Protein AF-A0A1A7YWV6-F1 (afdb_monomer_lite)

Sequence (83 aa):
METDRMEVTNKPNVNVEVHVKSVSTAKLSEVRTQVEALLNRHSVVFRNTRWTEFDQEFLQRHVESIAIVDLDKVKSQRLDLTS

Radius of gyration: 16.56 Å; chains: 1; bounding box: 42×46×35 Å

Structure (mmCIF, N/CA/C/O backbone):
data_AF-A0A1A7YWV6-F1
#
_entry.id   AF-A0A1A7YWV6-F1
#
loop_
_atom_site.group_PDB
_atom_site.id
_atom_site.type_symbol
_atom_site.label_atom_id
_atom_site.label_alt_id
_atom_site.label_comp_id
_atom_site.label_asym_id
_atom_site.label_entity_id
_atom_site.label_seq_id
_atom_site.pdbx_PDB_ins_code
_atom_site.Cartn_x
_atom_site.Cartn_y
_atom_site.Cartn_z
_atom_site.occupancy
_atom_site.B_iso_or_equiv
_atom_site.auth_seq_id
_atom_site.auth_comp_id
_atom_site.auth_asym_id
_atom_site.auth_atom_id
_atom_site.pdbx_PDB_model_num
ATOM 1 N N . MET A 1 1 ? 15.041 38.101 -24.202 1.00 43.72 1 MET A N 1
ATOM 2 C CA . MET A 1 1 ? 13.814 37.334 -24.487 1.00 43.72 1 MET A CA 1
ATOM 3 C C . MET A 1 1 ? 14.162 35.873 -24.352 1.00 43.72 1 MET A C 1
ATOM 5 O O . MET A 1 1 ? 15.253 35.514 -24.775 1.00 43.72 1 MET A O 1
ATOM 9 N N . GLU A 1 2 ? 13.279 35.156 -23.659 1.00 53.34 2 GLU A N 1
ATOM 10 C CA . GLU A 1 2 ? 13.137 33.706 -23.468 1.00 53.34 2 GLU A CA 1
ATOM 11 C C . GLU A 1 2 ? 14.326 32.802 -23.851 1.00 53.34 2 GLU A C 1
ATOM 13 O O . GLU A 1 2 ? 14.834 32.802 -24.963 1.00 53.34 2 GLU A O 1
ATOM 18 N N . THR A 1 3 ? 14.727 31.840 -23.030 1.00 47.47 3 THR A N 1
ATOM 19 C CA . THR A 1 3 ? 13.820 30.787 -22.571 1.00 47.47 3 THR A CA 1
ATOM 20 C C . THR A 1 3 ? 14.427 30.159 -21.323 1.00 47.47 3 THR A C 1
ATOM 22 O O . THR A 1 3 ? 15.452 29.480 -21.403 1.00 47.47 3 THR A O 1
ATOM 25 N N . ASP A 1 4 ? 13.796 30.409 -20.175 1.00 46.56 4 ASP A N 1
ATOM 26 C CA . ASP A 1 4 ? 13.886 29.543 -19.004 1.00 46.56 4 ASP A CA 1
ATOM 27 C C . ASP A 1 4 ? 13.443 28.162 -19.486 1.00 46.56 4 ASP A C 1
ATOM 29 O O . ASP A 1 4 ? 12.262 27.899 -19.723 1.00 46.56 4 ASP A O 1
ATOM 33 N N . ARG A 1 5 ? 14.426 27.335 -19.841 1.00 57.41 5 ARG A N 1
ATOM 34 C CA . ARG A 1 5 ? 14.205 25.982 -20.324 1.00 57.41 5 ARG A CA 1
ATOM 35 C C . ARG A 1 5 ? 13.810 25.207 -19.081 1.00 57.41 5 ARG A C 1
ATOM 37 O O . ARG A 1 5 ? 14.661 24.596 -18.447 1.00 57.41 5 ARG A O 1
ATOM 44 N N . MET A 1 6 ? 12.537 25.328 -18.705 1.00 52.69 6 MET A N 1
ATOM 45 C CA . MET A 1 6 ? 11.909 24.516 -17.680 1.00 52.69 6 MET A CA 1
ATOM 46 C C . MET A 1 6 ? 12.215 23.075 -18.064 1.00 52.69 6 MET A C 1
ATOM 48 O O . MET A 1 6 ? 11.638 22.530 -19.008 1.00 52.69 6 MET A O 1
ATOM 52 N N . GLU A 1 7 ? 13.203 22.492 -17.393 1.00 50.59 7 GLU A N 1
ATOM 53 C CA . GLU A 1 7 ? 13.437 21.067 -17.404 1.00 50.59 7 GLU A CA 1
ATOM 54 C C . GLU A 1 7 ? 12.188 20.487 -16.757 1.00 50.59 7 GLU A C 1
ATOM 56 O O . GLU A 1 7 ? 12.072 20.372 -15.537 1.00 50.59 7 GLU A O 1
ATOM 61 N N . VAL A 1 8 ? 11.182 20.217 -17.590 1.00 50.62 8 VAL A N 1
ATOM 62 C CA . VAL A 1 8 ? 10.079 19.344 -17.241 1.00 50.62 8 VAL A CA 1
ATOM 63 C C . VAL A 1 8 ? 10.768 18.019 -16.989 1.00 50.62 8 VAL A C 1
ATOM 65 O O . VAL A 1 8 ? 10.996 17.239 -17.910 1.00 50.62 8 VAL A O 1
ATOM 68 N N . THR A 1 9 ? 11.198 17.817 -15.742 1.00 45.50 9 THR A N 1
ATOM 69 C CA . THR A 1 9 ? 11.560 16.517 -15.206 1.00 45.50 9 THR A CA 1
ATOM 70 C C . THR A 1 9 ? 10.366 15.654 -15.561 1.00 45.50 9 THR A C 1
ATOM 72 O O . THR A 1 9 ? 9.279 15.791 -14.996 1.00 45.50 9 THR A O 1
ATOM 75 N N . ASN A 1 10 ? 10.539 14.875 -16.623 1.00 52.00 10 ASN A N 1
ATOM 76 C CA . ASN A 1 10 ? 9.490 14.111 -17.257 1.00 52.00 10 ASN A CA 1
ATOM 77 C C . ASN A 1 10 ? 9.287 12.898 -16.353 1.00 52.00 10 ASN A C 1
ATOM 79 O O . ASN A 1 10 ? 9.703 11.794 -16.686 1.00 52.00 10 ASN A O 1
ATOM 83 N N . LYS A 1 11 ? 8.761 13.140 -15.143 1.00 55.44 11 LYS A N 1
ATOM 84 C CA . LYS A 1 11 ? 8.472 12.112 -14.154 1.00 55.44 11 LYS A CA 1
ATOM 85 C C . LYS A 1 11 ? 7.546 11.130 -14.855 1.00 55.44 11 LYS A C 1
ATOM 87 O O . LYS A 1 11 ? 6.454 11.531 -15.264 1.00 55.44 11 LYS A O 1
ATOM 92 N N . PRO A 1 12 ? 7.990 9.889 -15.079 1.00 60.97 12 PRO A N 1
ATOM 93 C CA . PRO A 1 12 ? 7.134 8.905 -15.703 1.00 60.97 12 PRO A CA 1
ATOM 94 C C . PRO A 1 12 ? 5.907 8.745 -14.813 1.00 60.97 12 PRO A C 1
ATOM 96 O O . PRO A 1 12 ? 6.020 8.552 -13.601 1.00 60.97 12 PRO A O 1
ATOM 99 N N . ASN A 1 13 ? 4.734 8.910 -15.415 1.00 65.94 13 ASN A N 1
ATOM 100 C CA . ASN A 1 13 ? 3.477 8.668 -14.732 1.00 65.94 13 ASN A CA 1
ATOM 101 C C . ASN A 1 13 ? 3.356 7.153 -14.590 1.00 65.94 13 ASN A C 1
ATOM 103 O O . ASN A 1 13 ? 3.102 6.471 -15.575 1.00 65.94 13 ASN A O 1
ATOM 107 N N . VAL A 1 14 ? 3.632 6.643 -13.392 1.00 73.19 14 VAL A N 1
ATOM 108 C CA . VAL A 1 14 ? 3.535 5.216 -13.086 1.00 73.19 14 VAL A CA 1
ATOM 109 C C . VAL A 1 14 ? 2.228 4.968 -12.359 1.00 73.19 14 VAL A C 1
ATOM 111 O O . VAL A 1 14 ? 1.982 5.531 -11.292 1.00 73.19 14 VAL A O 1
ATOM 114 N N . ASN A 1 15 ? 1.406 4.088 -12.909 1.00 79.12 15 ASN A N 1
ATOM 115 C CA . ASN A 1 15 ? 0.243 3.559 -12.220 1.00 79.12 15 ASN A CA 1
ATOM 116 C C . ASN A 1 15 ? 0.692 2.409 -11.322 1.00 79.12 15 ASN A C 1
ATOM 118 O O . ASN A 1 15 ? 1.354 1.455 -11.747 1.00 79.12 15 ASN A O 1
ATOM 122 N N . VAL A 1 16 ? 0.320 2.534 -10.056 1.00 82.81 16 VAL A N 1
ATOM 123 C CA . VAL A 1 16 ? 0.652 1.592 -8.997 1.00 82.81 16 VAL A CA 1
ATOM 124 C C . VAL A 1 16 ? -0.655 1.100 -8.409 1.00 82.81 16 VAL A C 1
ATOM 126 O O . VAL A 1 16 ? -1.485 1.891 -7.963 1.00 82.81 16 VAL A O 1
ATOM 129 N N . GLU A 1 17 ? -0.832 -0.210 -8.421 1.00 88.69 17 GLU A N 1
ATOM 130 C CA . GLU A 1 17 ? -1.930 -0.877 -7.749 1.00 88.69 17 GLU A CA 1
ATOM 131 C C . GLU A 1 17 ? -1.495 -1.228 -6.326 1.00 88.69 17 GLU A C 1
ATOM 133 O O . GLU A 1 17 ? -0.441 -1.828 -6.104 1.00 88.69 17 GLU A O 1
ATOM 138 N N . VAL A 1 18 ? -2.304 -0.828 -5.349 1.00 89.25 18 VAL A N 1
ATOM 139 C CA . VAL A 1 18 ? -2.049 -1.084 -3.931 1.00 89.25 18 VAL A CA 1
ATOM 140 C C . VAL A 1 18 ? -3.227 -1.866 -3.379 1.00 89.25 18 VAL A C 1
ATOM 142 O O . VAL A 1 18 ? -4.336 -1.344 -3.278 1.00 89.25 18 VAL A O 1
ATOM 145 N N . HIS A 1 19 ? -2.980 -3.114 -2.996 1.00 91.00 19 HIS A N 1
ATOM 146 C CA . HIS A 1 19 ? -3.970 -3.940 -2.330 1.00 91.00 19 HIS A CA 1
ATOM 147 C C . HIS A 1 19 ? -3.899 -3.694 -0.824 1.00 91.00 19 HIS A C 1
ATOM 149 O O . HIS A 1 19 ? -2.911 -4.030 -0.170 1.00 91.00 19 HIS A O 1
ATOM 155 N N . VAL A 1 20 ? -4.936 -3.070 -0.272 1.00 91.31 20 VAL A N 1
ATOM 156 C CA . VAL A 1 20 ? -5.051 -2.768 1.160 1.00 91.31 20 VAL A CA 1
ATOM 157 C C . VAL A 1 20 ? -5.769 -3.924 1.856 1.00 91.31 20 VAL A C 1
ATOM 159 O O . VAL A 1 20 ? -6.766 -4.432 1.351 1.00 91.31 20 VAL A O 1
ATOM 162 N N . LYS A 1 21 ? -5.286 -4.330 3.033 1.00 90.06 21 LYS A N 1
ATOM 163 C CA . LYS A 1 21 ? -5.910 -5.395 3.831 1.00 90.06 21 LYS A CA 1
ATOM 164 C C . LYS A 1 21 ? -7.316 -4.982 4.269 1.00 90.06 21 LYS A C 1
ATOM 166 O O . LYS A 1 21 ? -7.508 -3.857 4.723 1.00 90.06 21 LYS A O 1
ATOM 171 N N . SER A 1 22 ? -8.281 -5.902 4.242 1.00 85.75 22 SER A N 1
ATOM 172 C CA . SER A 1 22 ? -9.683 -5.600 4.594 1.00 85.75 22 SER A CA 1
ATOM 173 C C . SER A 1 22 ? -9.879 -5.121 6.039 1.00 85.75 22 SER A C 1
ATOM 175 O O . SER A 1 22 ? -10.830 -4.405 6.324 1.00 85.75 22 SER A O 1
ATOM 177 N N . VAL A 1 23 ? -8.974 -5.489 6.953 1.00 87.62 23 VAL A N 1
ATOM 178 C CA . VAL A 1 23 ? -8.984 -5.047 8.363 1.00 87.62 23 VAL A CA 1
ATOM 179 C C . VAL A 1 23 ? -8.310 -3.687 8.578 1.00 87.62 23 VAL A C 1
ATOM 181 O O . VAL A 1 23 ? -8.218 -3.204 9.705 1.00 87.62 23 VAL A O 1
ATOM 184 N N . SER A 1 24 ? -7.782 -3.079 7.517 1.00 86.62 24 SER A N 1
ATOM 185 C CA . SER A 1 24 ? -7.056 -1.822 7.607 1.00 86.62 24 SER A CA 1
ATOM 186 C C . SER A 1 24 ? -8.002 -0.659 7.897 1.00 86.62 24 SER A C 1
ATOM 188 O O . SER A 1 24 ? -8.936 -0.390 7.149 1.00 86.62 24 SER A O 1
ATOM 190 N N . THR A 1 25 ? -7.705 0.088 8.957 1.00 89.75 25 THR A N 1
ATOM 191 C CA . THR A 1 25 ? -8.362 1.361 9.293 1.00 89.75 25 THR A CA 1
ATOM 192 C C . THR A 1 25 ? -7.567 2.576 8.803 1.00 89.75 25 THR A C 1
ATOM 194 O O . THR A 1 25 ? -7.899 3.717 9.127 1.00 89.75 25 THR A O 1
ATOM 197 N N . ALA A 1 26 ? -6.497 2.345 8.033 1.00 88.38 26 ALA A N 1
ATOM 198 C CA . ALA A 1 26 ? -5.629 3.400 7.539 1.00 88.38 26 ALA A CA 1
ATOM 199 C C . ALA A 1 26 ? -6.322 4.242 6.462 1.00 88.38 26 ALA A C 1
ATOM 201 O O . ALA A 1 26 ? -7.027 3.735 5.589 1.00 88.38 26 ALA A O 1
ATOM 202 N N . LYS A 1 27 ? -6.072 5.552 6.491 1.00 90.50 27 LYS A N 1
ATOM 203 C CA . LYS A 1 27 ? -6.569 6.464 5.458 1.00 90.50 27 LYS A CA 1
ATOM 204 C C . LYS A 1 27 ? -5.824 6.218 4.148 1.00 90.50 27 LYS A C 1
ATOM 206 O O . LYS A 1 27 ? -4.603 6.102 4.144 1.00 90.50 27 LYS A O 1
ATOM 211 N N . LEU A 1 28 ? -6.537 6.267 3.024 1.00 87.06 28 LEU A N 1
ATOM 212 C CA . LEU A 1 28 ? -5.930 6.125 1.693 1.00 87.06 28 LEU A CA 1
ATOM 213 C C . LEU A 1 28 ? -4.830 7.167 1.424 1.00 87.06 28 LEU A C 1
ATOM 215 O O . LEU A 1 28 ? -3.829 6.846 0.800 1.00 87.06 28 LEU A O 1
ATOM 219 N N . SER A 1 29 ? -4.986 8.390 1.942 1.00 88.38 29 SER A N 1
ATOM 220 C CA . SER A 1 29 ? -3.964 9.450 1.877 1.00 88.38 29 SER A CA 1
ATOM 221 C C . SER A 1 29 ? -2.643 9.051 2.557 1.00 88.38 29 SER A C 1
ATOM 223 O O . SER A 1 29 ? -1.560 9.260 2.008 1.00 88.38 29 SER A O 1
ATOM 225 N N . GLU A 1 30 ? -2.734 8.420 3.730 1.00 88.88 30 GLU A N 1
ATOM 226 C CA . GLU A 1 30 ? -1.567 7.936 4.475 1.00 88.88 30 GLU A CA 1
ATOM 227 C C . GLU A 1 30 ? -0.910 6.774 3.732 1.00 88.88 30 GLU A C 1
ATOM 229 O O . GLU A 1 30 ? 0.295 6.794 3.500 1.00 88.88 30 GLU A O 1
ATOM 234 N N . VAL A 1 31 ? -1.715 5.806 3.274 1.00 88.44 31 VAL A N 1
ATOM 235 C CA . VAL A 1 31 ? -1.233 4.679 2.460 1.00 88.44 31 VAL A CA 1
ATOM 236 C C . VAL A 1 31 ? -0.499 5.187 1.226 1.00 88.44 31 VAL A C 1
ATOM 238 O O . VAL A 1 31 ? 0.625 4.767 0.973 1.00 88.44 31 VAL A O 1
ATOM 241 N N . ARG A 1 32 ? -1.082 6.144 0.503 1.00 87.81 32 ARG A N 1
ATOM 242 C CA . ARG A 1 32 ? -0.464 6.759 -0.670 1.00 87.81 32 ARG A CA 1
ATOM 243 C C . ARG A 1 32 ? 0.895 7.380 -0.331 1.00 87.81 32 ARG A C 1
ATOM 245 O O . ARG A 1 32 ? 1.868 7.095 -1.018 1.00 87.81 32 ARG A O 1
ATOM 252 N N . THR A 1 33 ? 0.978 8.156 0.747 1.00 89.44 33 THR A N 1
ATOM 253 C CA . THR A 1 33 ? 2.227 8.809 1.176 1.00 89.44 33 THR A CA 1
ATOM 254 C C . THR A 1 33 ? 3.319 7.783 1.502 1.00 89.44 33 THR A C 1
ATOM 256 O O . THR A 1 33 ? 4.469 7.945 1.098 1.00 89.44 33 THR A O 1
ATOM 259 N N . GLN A 1 34 ? 2.960 6.698 2.192 1.00 88.62 34 GLN A N 1
ATOM 260 C CA . GLN A 1 34 ? 3.891 5.622 2.551 1.00 88.62 34 GLN A CA 1
ATOM 261 C C . GLN A 1 34 ? 4.359 4.837 1.316 1.00 88.62 34 GLN A C 1
ATOM 263 O O . GLN A 1 34 ? 5.544 4.534 1.184 1.00 88.62 34 GLN A O 1
ATOM 268 N N . VAL A 1 35 ? 3.453 4.571 0.370 1.00 85.81 35 VAL A N 1
ATOM 269 C CA . VAL A 1 35 ? 3.769 3.927 -0.913 1.00 85.81 35 VAL A CA 1
ATOM 270 C C . VAL A 1 35 ? 4.686 4.815 -1.760 1.00 85.81 35 VAL A C 1
ATOM 272 O O . VAL A 1 35 ? 5.691 4.334 -2.275 1.00 85.81 35 VAL A O 1
ATOM 275 N N . GLU A 1 36 ? 4.406 6.116 -1.869 1.00 83.56 36 GLU A N 1
ATOM 276 C CA . GLU A 1 36 ? 5.272 7.067 -2.580 1.00 83.56 36 GLU A CA 1
ATOM 277 C C . GLU A 1 36 ? 6.676 7.122 -1.956 1.00 83.56 36 GLU A C 1
ATOM 279 O O . GLU A 1 36 ? 7.674 7.093 -2.677 1.00 83.56 36 GLU A O 1
ATOM 284 N N . ALA A 1 37 ? 6.775 7.121 -0.622 1.00 85.75 37 ALA A N 1
ATOM 285 C CA . ALA A 1 37 ? 8.055 7.083 0.082 1.00 85.75 37 ALA A CA 1
ATOM 286 C C . ALA A 1 37 ? 8.835 5.779 -0.173 1.00 85.75 37 ALA A C 1
ATOM 288 O O . ALA A 1 37 ? 10.053 5.825 -0.364 1.00 85.75 37 ALA A O 1
ATOM 289 N N . LEU A 1 38 ? 8.150 4.629 -0.217 1.00 84.31 38 LEU A N 1
ATOM 290 C CA . LEU A 1 38 ? 8.747 3.337 -0.569 1.00 84.31 38 LEU A CA 1
ATOM 291 C C . LEU A 1 38 ? 9.331 3.378 -1.989 1.00 84.31 38 LEU A C 1
ATOM 293 O O . LEU A 1 38 ? 10.501 3.053 -2.190 1.00 84.31 38 LEU A O 1
ATOM 297 N N . LEU A 1 39 ? 8.540 3.824 -2.965 1.00 79.62 39 LEU A N 1
ATOM 298 C CA . LEU A 1 39 ? 8.959 3.893 -4.366 1.00 79.62 39 LEU A CA 1
ATOM 299 C C . LEU A 1 39 ? 10.134 4.856 -4.561 1.00 79.62 39 LEU A C 1
ATOM 301 O O . LEU A 1 39 ? 11.080 4.535 -5.281 1.00 79.62 39 LEU A O 1
ATOM 305 N N . ASN A 1 40 ? 10.108 5.999 -3.871 1.00 79.56 40 ASN A N 1
ATOM 306 C CA . ASN A 1 40 ? 11.191 6.976 -3.902 1.00 79.56 40 ASN A CA 1
ATOM 307 C C . ASN A 1 40 ? 12.485 6.425 -3.275 1.00 79.56 40 ASN A C 1
ATOM 309 O O . ASN A 1 40 ? 13.572 6.675 -3.786 1.00 79.56 40 ASN A O 1
ATOM 313 N N . ARG A 1 41 ? 12.384 5.640 -2.192 1.00 79.81 41 ARG A N 1
ATOM 314 C CA . ARG A 1 41 ? 13.543 5.023 -1.524 1.00 79.81 41 ARG A CA 1
ATOM 315 C C . ARG A 1 41 ? 14.180 3.917 -2.358 1.00 79.81 41 ARG A C 1
ATOM 317 O O . ARG A 1 41 ? 15.402 3.827 -2.414 1.00 79.81 41 ARG A O 1
ATOM 324 N N . HIS A 1 42 ? 13.368 3.063 -2.974 1.00 72.06 42 HIS A N 1
ATOM 325 C CA . HIS A 1 42 ? 13.873 1.920 -3.730 1.00 72.06 42 HIS A CA 1
ATOM 326 C C . HIS A 1 42 ? 14.354 2.290 -5.143 1.00 72.06 42 HIS A C 1
ATOM 328 O O . HIS A 1 42 ? 14.841 1.401 -5.838 1.00 72.06 42 HIS A O 1
ATOM 334 N N . SER A 1 43 ? 14.242 3.567 -5.557 1.00 62.25 43 SER A N 1
ATOM 335 C CA . SER A 1 43 ? 14.558 4.061 -6.911 1.00 62.25 43 SER A CA 1
ATOM 336 C C . SER A 1 43 ? 14.128 3.044 -7.966 1.00 62.25 43 SER A C 1
ATOM 338 O O . SER A 1 43 ? 14.937 2.546 -8.753 1.00 62.25 43 SER A O 1
ATOM 340 N N . VAL A 1 44 ? 12.872 2.596 -7.846 1.00 57.75 44 VAL A N 1
ATOM 341 C CA . VAL A 1 44 ? 12.457 1.337 -8.456 1.00 57.75 44 VAL A CA 1
ATOM 342 C C . VAL A 1 44 ? 12.548 1.472 -9.963 1.00 57.75 44 VAL A C 1
ATOM 344 O O . VAL A 1 44 ? 11.740 2.140 -10.605 1.00 57.75 44 VAL A O 1
ATOM 347 N N . VAL A 1 45 ? 13.550 0.797 -10.516 1.00 53.06 45 VAL A N 1
ATOM 348 C CA . VAL A 1 45 ? 13.700 0.543 -11.941 1.00 53.06 45 VAL A CA 1
ATOM 349 C C . VAL A 1 45 ? 12.401 -0.090 -12.418 1.00 53.06 45 VAL A C 1
ATOM 351 O O . VAL A 1 45 ? 12.008 -1.111 -11.860 1.00 53.06 45 VAL A O 1
ATOM 354 N N . PHE A 1 46 ? 11.764 0.529 -13.418 1.00 58.72 46 PHE A N 1
ATOM 355 C CA . PHE A 1 46 ? 10.503 0.180 -14.095 1.00 58.72 46 PHE A CA 1
ATOM 356 C C . PHE A 1 46 ? 10.435 -1.279 -14.582 1.00 58.72 46 PHE A C 1
ATOM 358 O O . PHE A 1 46 ? 10.373 -1.570 -15.773 1.00 58.72 46 PHE A O 1
ATOM 365 N N . ARG A 1 47 ? 10.488 -2.226 -13.657 1.00 58.22 47 ARG A N 1
ATOM 366 C CA . ARG A 1 47 ? 10.347 -3.657 -13.868 1.00 58.22 47 ARG A CA 1
ATOM 367 C C . ARG A 1 47 ? 9.096 -4.056 -13.106 1.00 58.22 47 ARG A C 1
ATOM 369 O O . ARG A 1 47 ? 8.932 -3.597 -11.975 1.00 58.22 47 ARG A O 1
ATOM 376 N N . ASN A 1 48 ? 8.232 -4.879 -13.704 1.00 63.69 48 ASN A N 1
ATOM 377 C CA . ASN A 1 48 ? 7.006 -5.377 -13.068 1.00 63.69 48 ASN A CA 1
ATOM 378 C C . ASN A 1 48 ? 7.346 -6.134 -11.785 1.00 63.69 48 ASN A C 1
ATOM 380 O O . ASN A 1 48 ? 7.542 -7.347 -11.782 1.00 63.69 48 ASN A O 1
ATOM 384 N N . THR A 1 49 ? 7.457 -5.390 -10.698 1.00 71.06 49 THR A N 1
ATOM 385 C CA . THR A 1 49 ? 7.811 -5.905 -9.392 1.00 71.06 49 THR A CA 1
ATOM 386 C C . THR A 1 49 ? 6.566 -5.792 -8.550 1.00 71.06 49 THR A C 1
ATOM 388 O O . THR A 1 49 ? 5.953 -4.726 -8.452 1.00 71.06 49 THR A O 1
ATOM 391 N N . ARG A 1 50 ? 6.171 -6.928 -7.988 1.00 83.00 50 ARG A N 1
ATOM 392 C CA . ARG A 1 50 ? 5.135 -6.992 -6.975 1.00 83.00 50 ARG A CA 1
ATOM 393 C C . A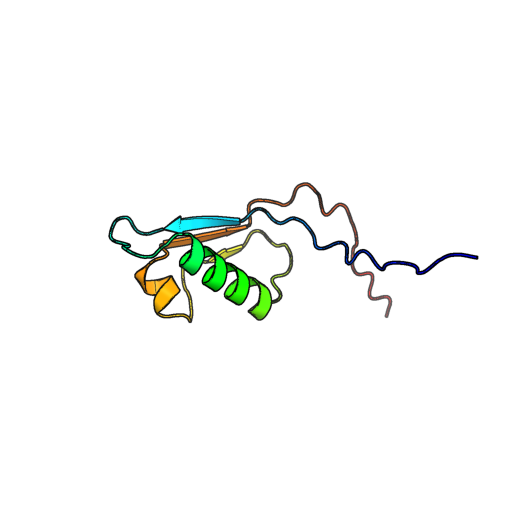RG A 1 50 ? 5.826 -7.138 -5.631 1.00 83.00 50 ARG A C 1
ATOM 395 O O . ARG A 1 50 ? 6.553 -8.105 -5.426 1.00 83.00 50 ARG A O 1
ATOM 402 N N . TRP A 1 51 ? 5.587 -6.198 -4.730 1.00 86.12 51 TRP A N 1
ATOM 403 C CA . TRP A 1 51 ? 6.021 -6.296 -3.343 1.00 86.12 51 TRP A CA 1
ATOM 404 C C . TRP A 1 51 ? 4.902 -6.869 -2.495 1.00 86.12 51 TRP A C 1
ATOM 406 O O . TRP A 1 51 ? 3.778 -6.366 -2.500 1.00 86.12 51 TRP A O 1
ATOM 416 N N . THR A 1 52 ? 5.231 -7.921 -1.763 1.00 86.44 52 THR A N 1
ATOM 417 C CA . THR A 1 52 ? 4.382 -8.553 -0.744 1.00 86.44 52 THR A CA 1
ATOM 418 C C . THR A 1 52 ? 4.996 -8.446 0.649 1.00 86.44 52 THR A C 1
ATOM 420 O O . THR A 1 52 ? 4.348 -8.761 1.640 1.00 86.44 52 THR A O 1
ATOM 423 N N . GLU A 1 53 ? 6.246 -7.993 0.720 1.00 85.94 53 GLU A N 1
ATOM 424 C CA . GLU A 1 53 ? 7.030 -7.830 1.935 1.00 85.94 53 GLU A CA 1
ATOM 425 C C . GLU A 1 53 ? 7.548 -6.393 1.970 1.00 85.94 53 GLU A C 1
ATOM 427 O O . GLU A 1 53 ? 7.996 -5.857 0.953 1.00 85.94 53 GLU A O 1
ATOM 432 N N . PHE A 1 54 ? 7.448 -5.755 3.132 1.00 85.06 54 PHE A N 1
ATOM 433 C CA . PHE A 1 54 ? 7.770 -4.342 3.303 1.00 85.06 54 PHE A CA 1
ATOM 434 C C . PHE A 1 54 ? 8.627 -4.169 4.545 1.00 85.06 54 PHE A C 1
ATOM 436 O O . PHE A 1 54 ? 8.297 -4.740 5.572 1.00 85.06 54 PHE A O 1
ATOM 443 N N . ASP A 1 55 ? 9.658 -3.330 4.516 1.00 83.81 55 ASP A N 1
ATOM 444 C CA . ASP A 1 55 ? 10.406 -2.992 5.739 1.00 83.81 55 ASP A CA 1
ATOM 445 C C . ASP A 1 55 ? 9.618 -2.068 6.682 1.00 83.81 55 ASP A C 1
ATOM 447 O O . ASP A 1 55 ? 9.912 -1.968 7.870 1.00 83.81 55 ASP A O 1
ATOM 451 N N . GLN A 1 56 ? 8.611 -1.360 6.164 1.00 85.38 56 GLN A N 1
ATOM 452 C CA . GLN A 1 56 ? 7.781 -0.466 6.966 1.00 85.38 56 GLN A CA 1
ATOM 453 C C . GLN A 1 56 ? 6.665 -1.239 7.666 1.00 85.38 56 GLN A C 1
ATOM 455 O O . GLN A 1 56 ? 5.783 -1.797 7.010 1.00 85.38 56 GLN A O 1
ATOM 460 N N . GLU A 1 57 ? 6.634 -1.170 8.998 1.00 88.19 57 GLU A N 1
ATOM 461 C CA . GLU A 1 57 ? 5.583 -1.780 9.827 1.00 88.19 57 GLU A CA 1
ATOM 462 C C . GLU A 1 57 ? 4.174 -1.327 9.421 1.00 88.19 57 GLU A C 1
ATOM 464 O O . GLU A 1 57 ? 3.235 -2.123 9.426 1.00 88.19 57 GLU A O 1
ATOM 469 N N . PHE A 1 58 ? 4.019 -0.061 9.017 1.00 89.44 58 PHE A N 1
ATOM 470 C CA . PHE A 1 58 ? 2.747 0.461 8.518 1.00 89.44 58 PHE A CA 1
ATOM 471 C C . PHE A 1 58 ? 2.283 -0.294 7.267 1.00 89.44 58 PHE A C 1
ATOM 473 O O . PHE A 1 58 ? 1.148 -0.769 7.214 1.00 89.44 58 PHE A O 1
ATOM 480 N N . LEU A 1 59 ? 3.163 -0.445 6.272 1.00 88.19 59 LEU A N 1
ATOM 481 C CA . LEU A 1 59 ? 2.840 -1.169 5.046 1.00 88.19 59 LEU A CA 1
ATOM 482 C C . LEU A 1 59 ? 2.585 -2.647 5.347 1.00 88.19 59 LEU A C 1
ATOM 484 O O . LEU A 1 59 ? 1.582 -3.176 4.892 1.00 88.19 59 LEU A O 1
ATOM 488 N N . GLN A 1 60 ? 3.382 -3.292 6.203 1.00 89.25 60 GLN A N 1
ATOM 489 C CA . GLN A 1 60 ? 3.114 -4.676 6.613 1.00 89.25 60 GLN A CA 1
ATOM 490 C C . GLN A 1 60 ? 1.746 -4.847 7.292 1.00 89.25 60 GLN A C 1
ATOM 492 O O . GLN A 1 60 ? 1.064 -5.855 7.091 1.00 89.25 60 GLN A O 1
ATOM 497 N N . ARG A 1 61 ? 1.323 -3.881 8.115 1.00 89.94 61 ARG A N 1
ATOM 498 C CA . ARG A 1 61 ? 0.061 -3.953 8.863 1.00 89.94 61 ARG A CA 1
ATOM 499 C C . ARG A 1 61 ? -1.159 -3.657 7.994 1.00 89.94 61 ARG A C 1
ATOM 501 O O . ARG A 1 61 ? -2.204 -4.269 8.206 1.00 89.94 61 ARG A O 1
ATOM 508 N N . HIS A 1 62 ? -1.035 -2.745 7.033 1.00 90.31 62 HIS A N 1
ATOM 509 C CA . HIS A 1 62 ? -2.174 -2.186 6.299 1.00 90.31 62 HIS A CA 1
ATOM 510 C C . HIS A 1 62 ? -2.235 -2.597 4.826 1.00 90.31 62 HIS A C 1
ATOM 512 O O . HIS A 1 62 ? -3.320 -2.613 4.248 1.00 90.31 62 HIS A O 1
ATOM 518 N N . VAL A 1 63 ? -1.107 -2.951 4.219 1.00 90.81 63 VAL A N 1
ATOM 519 C CA . VAL A 1 63 ? -0.980 -3.258 2.793 1.00 90.81 63 VAL A CA 1
ATOM 520 C C . VAL A 1 63 ? -0.671 -4.743 2.619 1.00 90.81 63 VAL A C 1
ATOM 522 O O . VAL A 1 63 ? 0.145 -5.327 3.326 1.00 90.81 63 VAL A O 1
ATOM 525 N N . GLU A 1 64 ? -1.385 -5.383 1.702 1.00 91.06 64 GLU A N 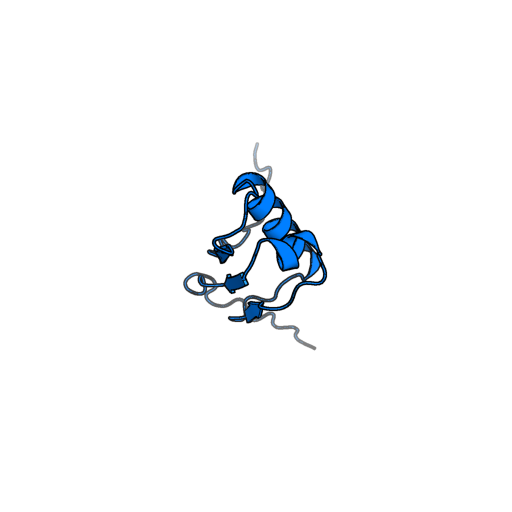1
ATOM 526 C CA . GLU A 1 64 ? -1.198 -6.787 1.345 1.00 91.06 64 GLU A CA 1
ATOM 527 C C . GLU A 1 64 ? -0.230 -6.943 0.175 1.00 91.06 64 GLU A C 1
ATOM 529 O O . GLU A 1 64 ? 0.602 -7.847 0.154 1.00 91.06 64 GLU A O 1
ATOM 534 N N . SER A 1 65 ? -0.334 -6.081 -0.832 1.00 89.25 65 SER A N 1
ATOM 535 C CA . SER A 1 65 ? 0.546 -6.120 -1.996 1.00 89.25 65 SER A CA 1
ATOM 536 C C . SER A 1 65 ? 0.626 -4.753 -2.659 1.00 89.25 65 SER A C 1
ATOM 538 O O . SER A 1 65 ? -0.359 -4.022 -2.693 1.00 89.25 65 SER A O 1
ATOM 540 N N . ILE A 1 66 ? 1.780 -4.432 -3.235 1.00 88.00 66 ILE A N 1
ATOM 541 C CA . ILE A 1 66 ? 1.966 -3.281 -4.123 1.00 88.00 66 ILE A CA 1
ATOM 542 C C . ILE A 1 66 ? 2.470 -3.818 -5.457 1.00 88.00 66 ILE A C 1
ATOM 544 O O . ILE A 1 66 ? 3.446 -4.563 -5.480 1.00 88.00 66 ILE A O 1
ATOM 548 N N . ALA A 1 67 ? 1.827 -3.453 -6.559 1.00 86.12 67 ALA A N 1
ATOM 549 C CA . ALA A 1 67 ? 2.227 -3.852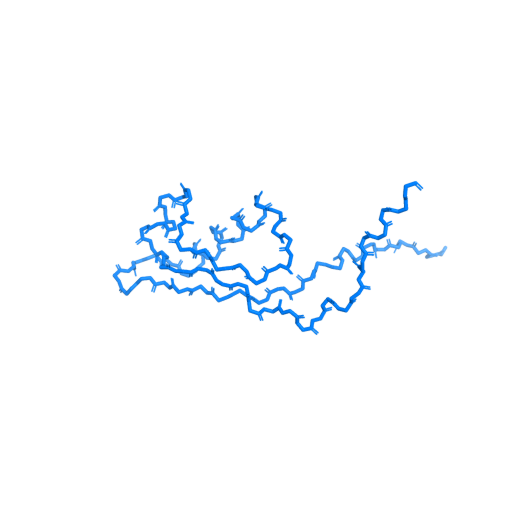 -7.901 1.00 86.12 67 ALA A CA 1
ATOM 550 C C . ALA A 1 67 ? 2.328 -2.630 -8.815 1.00 86.12 67 ALA A C 1
ATOM 552 O O . ALA A 1 67 ? 1.434 -1.788 -8.855 1.00 86.12 67 ALA A O 1
ATOM 553 N N . ILE A 1 68 ? 3.415 -2.539 -9.580 1.00 81.25 68 ILE A N 1
ATOM 554 C CA . ILE A 1 68 ? 3.530 -1.550 -10.655 1.00 81.25 68 ILE A CA 1
ATOM 555 C C . ILE A 1 68 ? 2.827 -2.106 -11.895 1.00 81.25 68 ILE A C 1
ATOM 557 O O . ILE A 1 68 ? 3.251 -3.131 -12.437 1.00 81.25 68 ILE A O 1
ATOM 561 N N . VAL A 1 69 ? 1.763 -1.428 -12.328 1.00 76.25 69 VAL A N 1
ATOM 562 C CA . VAL A 1 69 ? 0.915 -1.860 -13.450 1.00 76.25 69 VAL A CA 1
ATOM 563 C C . VAL A 1 69 ? 1.131 -1.033 -14.719 1.00 76.25 69 VAL A C 1
ATOM 565 O O . VAL A 1 69 ? 0.826 -1.523 -15.802 1.00 76.25 69 VAL A O 1
ATOM 568 N N . ASP A 1 70 ? 1.715 0.168 -14.628 1.00 63.94 70 ASP A N 1
ATOM 569 C CA . ASP A 1 70 ? 2.004 0.978 -15.819 1.00 63.94 70 ASP A CA 1
ATOM 570 C C . ASP A 1 70 ? 3.395 0.705 -16.388 1.00 63.94 70 ASP A C 1
ATOM 572 O O . ASP A 1 70 ? 4.421 1.059 -15.804 1.00 63.94 70 ASP A O 1
ATOM 576 N N . LEU A 1 71 ? 3.407 0.064 -17.552 1.00 57.66 71 LEU A N 1
ATOM 577 C CA . LEU A 1 71 ? 4.582 -0.091 -18.406 1.00 57.66 71 LEU A CA 1
ATOM 578 C C . LEU A 1 71 ? 4.368 0.456 -19.820 1.00 57.66 71 LEU A C 1
ATOM 580 O O . LEU A 1 71 ? 5.237 0.284 -20.673 1.00 57.66 71 LEU A O 1
ATOM 584 N N . ASP A 1 72 ? 3.248 1.123 -20.106 1.00 50.53 72 ASP A N 1
ATOM 585 C CA . ASP A 1 72 ? 2.863 1.353 -21.504 1.00 50.53 72 ASP A CA 1
ATOM 586 C C . ASP A 1 72 ? 3.423 2.655 -22.113 1.00 50.53 72 ASP A C 1
ATOM 588 O O . ASP A 1 72 ? 3.270 2.904 -23.309 1.00 50.53 72 ASP A O 1
ATOM 592 N N . LYS A 1 73 ? 4.14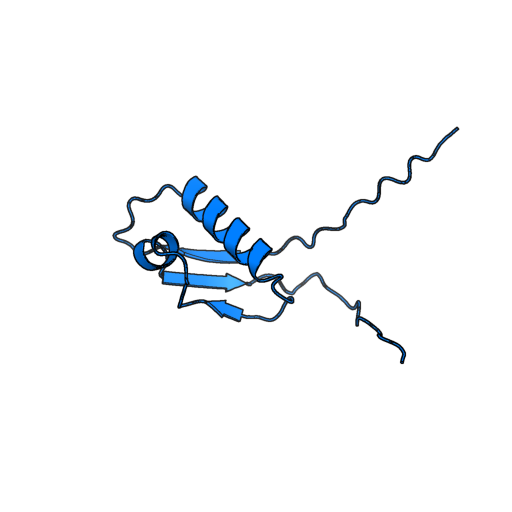5 3.490 -21.346 1.00 48.75 73 LYS A N 1
ATOM 593 C CA . LYS A 1 73 ? 4.723 4.746 -21.879 1.00 48.75 73 LYS A CA 1
ATOM 594 C C . LYS A 1 73 ? 6.211 4.997 -21.666 1.00 48.75 73 LYS A C 1
ATOM 596 O O . LYS A 1 73 ? 6.681 6.060 -22.066 1.00 48.75 73 LYS A O 1
ATOM 601 N N . VAL A 1 74 ? 6.995 4.039 -21.175 1.00 50.16 74 VAL A N 1
ATOM 602 C CA . VAL A 1 74 ? 8.464 4.136 -21.286 1.00 50.16 74 VAL A CA 1
ATOM 603 C C . VAL A 1 74 ? 8.915 3.361 -22.522 1.00 50.16 74 VAL A C 1
ATOM 605 O O . VAL A 1 74 ? 9.582 2.332 -22.446 1.00 50.16 74 VAL A O 1
ATOM 608 N N . LYS A 1 75 ? 8.536 3.865 -23.706 1.00 43.59 75 LYS A N 1
ATOM 60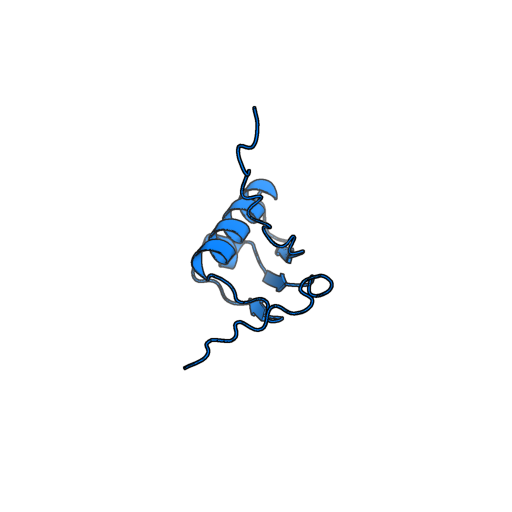9 C CA . LYS A 1 75 ? 9.258 3.508 -24.928 1.00 43.59 75 LYS A CA 1
ATOM 610 C C . LYS A 1 75 ? 10.685 4.027 -24.772 1.00 43.59 75 LYS A C 1
ATOM 612 O O . LYS A 1 75 ? 10.901 5.231 -24.771 1.00 43.59 75 LYS A O 1
ATOM 617 N N . SER A 1 76 ? 11.629 3.102 -24.668 1.00 43.47 76 SER A N 1
ATOM 618 C CA . SER A 1 76 ? 13.019 3.269 -25.090 1.00 43.47 76 SER A CA 1
ATOM 619 C C . SER A 1 76 ? 13.703 4.584 -24.703 1.00 43.47 76 SER A C 1
ATOM 621 O O . SER A 1 76 ? 13.975 5.423 -25.553 1.00 43.47 76 SER A O 1
ATOM 623 N N . GLN A 1 77 ? 14.170 4.682 -23.465 1.00 42.84 77 GLN A N 1
ATOM 624 C CA . GLN A 1 77 ? 15.568 5.068 -23.302 1.00 42.84 77 GLN A CA 1
ATOM 625 C C . GLN A 1 77 ? 16.259 3.905 -22.612 1.00 42.84 77 GLN A C 1
ATOM 627 O O . GLN A 1 77 ? 16.302 3.803 -21.388 1.00 42.84 77 GLN A O 1
ATOM 632 N N . ARG A 1 78 ? 16.773 2.982 -23.437 1.00 43.16 78 ARG A N 1
ATOM 633 C CA . ARG A 1 78 ? 17.955 2.221 -23.043 1.00 43.16 78 ARG A CA 1
ATOM 634 C C . ARG A 1 78 ? 18.939 3.259 -22.518 1.00 43.16 78 ARG A C 1
ATOM 636 O O . ARG A 1 78 ? 19.289 4.196 -23.231 1.00 43.16 78 ARG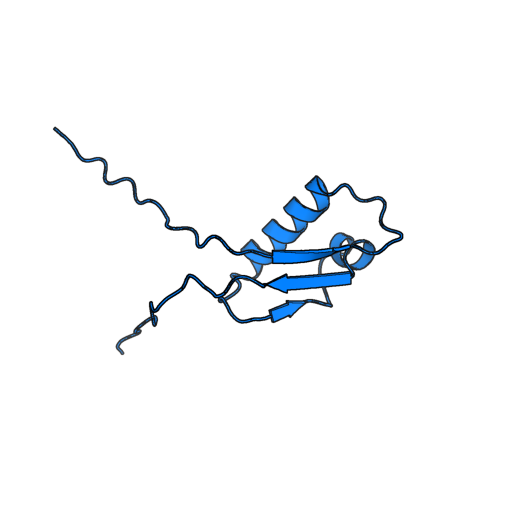 A O 1
ATOM 643 N N . LEU A 1 79 ? 19.311 3.126 -21.254 1.00 49.44 79 LEU A N 1
ATOM 644 C CA . LEU A 1 79 ? 20.488 3.790 -20.737 1.00 49.44 79 LEU A CA 1
ATOM 645 C C . LEU A 1 79 ? 21.672 3.130 -21.450 1.00 49.44 79 LEU A C 1
ATOM 647 O O . LEU A 1 79 ? 22.200 2.122 -20.986 1.00 49.44 79 LEU A O 1
ATOM 651 N N . ASP A 1 80 ? 22.009 3.636 -22.634 1.00 48.84 80 ASP A N 1
ATOM 652 C CA . ASP A 1 80 ? 23.269 3.346 -23.301 1.00 48.84 80 ASP A CA 1
ATOM 653 C C . ASP A 1 80 ? 24.379 3.964 -22.443 1.00 48.84 80 ASP A C 1
ATOM 655 O O . ASP A 1 80 ? 24.800 5.103 -22.630 1.00 48.84 80 ASP A O 1
ATOM 659 N N . LEU A 1 81 ? 24.835 3.203 -21.449 1.00 46.22 81 LEU A N 1
ATOM 660 C CA . LEU A 1 81 ? 26.166 3.369 -20.884 1.00 46.22 81 LEU A CA 1
ATOM 661 C C . LEU A 1 81 ? 27.148 2.817 -21.919 1.00 46.22 81 LEU A C 1
ATOM 663 O O . LEU A 1 81 ? 27.585 1.670 -21.843 1.00 46.22 81 LEU A O 1
ATOM 667 N N . THR A 1 82 ? 27.440 3.635 -22.930 1.00 46.25 82 THR A N 1
ATOM 668 C CA . THR A 1 82 ? 28.638 3.454 -23.752 1.00 46.25 82 THR A CA 1
ATOM 669 C C . THR A 1 82 ? 29.838 3.472 -22.808 1.00 46.25 82 THR A C 1
ATOM 671 O O . THR A 1 82 ? 30.049 4.446 -22.084 1.00 46.25 82 THR A O 1
ATOM 674 N N . SER A 1 83 ? 30.545 2.341 -22.761 1.00 40.34 83 SER A N 1
ATOM 675 C CA . SER A 1 83 ? 31.850 2.198 -22.102 1.00 40.34 83 SER A CA 1
ATOM 676 C C . SER A 1 83 ? 32.936 2.955 -22.856 1.00 40.34 83 SER A C 1
ATOM 678 O O . SER A 1 83 ? 32.721 3.231 -24.059 1.00 40.34 83 SER A O 1
#

Foldseek 3Di:
DDDPPPPPVVPPPWDKDWAWDPPDPDDPVVVVVVVVVVCVVCVDDPDFDKDQDDPDPNCVVTTRIMTTDDPPPPDDDPPPPPD

Secondary structure (DSSP, 8-state):
---------------EEEEE-TT----HHHHHHHHHHHHHHHT--SS--EE---SSHHHHHHEEEEEE---SS----------

Organism: NCBI:txid60296

pLDDT: mean 72.28, std 17.57, range [40.34, 91.31]